Protein AF-A0A5K0VJZ7-F1 (afdb_monomer)

Mean predicted aligned error: 5.08 Å

Structure (mmCIF, N/CA/C/O backbone):
data_AF-A0A5K0VJZ7-F1
#
_entry.id   AF-A0A5K0VJZ7-F1
#
loop_
_atom_site.group_PDB
_atom_site.id
_atom_site.type_symbol
_atom_site.label_atom_id
_atom_site.label_alt_id
_atom_site.label_comp_id
_atom_site.label_asym_id
_atom_site.label_entity_id
_atom_site.label_seq_id
_atom_site.pdbx_PDB_ins_code
_atom_site.Cartn_x
_atom_site.Cartn_y
_atom_site.Cartn_z
_atom_site.occupancy
_atom_site.B_iso_or_equiv
_atom_site.auth_seq_id
_atom_site.auth_comp_id
_atom_site.auth_asym_id
_atom_site.auth_atom_id
_atom_site.pdbx_PDB_model_num
ATOM 1 N N . ILE A 1 1 ? 2.931 -1.562 17.192 1.00 66.88 1 ILE A N 1
ATOM 2 C CA . ILE A 1 1 ? 2.530 -1.020 15.874 1.00 66.88 1 ILE A CA 1
ATOM 3 C C . ILE A 1 1 ? 3.583 0.010 15.520 1.00 66.88 1 ILE A C 1
ATOM 5 O O . ILE A 1 1 ? 3.765 0.932 16.303 1.00 66.88 1 ILE A O 1
ATOM 9 N N . THR A 1 2 ? 4.350 -0.209 14.455 1.00 75.25 2 THR A N 1
ATOM 10 C CA . THR A 1 2 ? 5.377 0.743 14.007 1.00 75.25 2 THR A CA 1
ATOM 11 C C . THR A 1 2 ? 4.836 1.578 12.847 1.00 75.25 2 THR A C 1
ATOM 13 O O . THR A 1 2 ? 3.950 1.107 12.134 1.00 75.25 2 THR A O 1
ATOM 16 N N . PRO A 1 3 ? 5.371 2.785 12.614 1.00 72.56 3 PRO A N 1
ATOM 17 C CA . PRO A 1 3 ? 4.971 3.593 11.466 1.00 72.56 3 PRO A CA 1
ATOM 18 C C . PRO A 1 3 ? 5.207 2.866 10.119 1.00 72.56 3 PRO A C 1
ATOM 20 O O . PRO A 1 3 ? 4.375 2.935 9.216 1.00 72.56 3 PRO A O 1
ATOM 23 N N . LEU A 1 4 ? 6.281 2.071 10.010 1.00 81.88 4 LEU A N 1
ATOM 24 C CA . LEU A 1 4 ? 6.601 1.293 8.802 1.00 81.88 4 LEU A CA 1
ATOM 25 C C . LEU A 1 4 ? 5.518 0.261 8.438 1.00 81.88 4 LEU A C 1
ATOM 27 O O . LEU A 1 4 ? 5.226 0.070 7.262 1.00 81.88 4 LEU A O 1
ATOM 31 N N . MET A 1 5 ? 4.866 -0.331 9.440 1.00 88.88 5 MET A N 1
ATOM 32 C CA . MET A 1 5 ? 3.819 -1.339 9.244 1.00 88.88 5 MET A CA 1
ATOM 33 C C . MET A 1 5 ? 2.632 -0.802 8.427 1.00 88.88 5 MET A C 1
ATOM 35 O O . MET A 1 5 ? 2.012 -1.542 7.669 1.00 88.88 5 MET A O 1
ATOM 39 N N . TRP A 1 6 ? 2.305 0.488 8.562 1.00 91.56 6 TRP A N 1
ATOM 40 C CA . TRP A 1 6 ? 1.200 1.097 7.816 1.00 91.56 6 TRP A CA 1
ATOM 41 C C . TRP A 1 6 ? 1.557 1.401 6.367 1.00 91.56 6 TRP A C 1
ATOM 43 O O . TRP A 1 6 ? 0.684 1.314 5.506 1.00 91.56 6 TRP A O 1
ATOM 53 N N . LEU A 1 7 ? 2.826 1.715 6.090 1.00 92.75 7 LEU A N 1
ATOM 54 C CA . LEU A 1 7 ? 3.319 1.812 4.720 1.00 92.75 7 LEU A CA 1
ATOM 55 C C . LEU A 1 7 ? 3.240 0.447 4.028 1.00 92.75 7 LEU A C 1
ATOM 57 O O . LEU A 1 7 ? 2.737 0.374 2.912 1.00 92.75 7 LEU A O 1
ATOM 61 N N . GLU A 1 8 ? 3.702 -0.615 4.692 1.00 93.00 8 GLU A N 1
ATOM 62 C CA . GLU A 1 8 ? 3.664 -1.984 4.160 1.00 93.00 8 GLU A CA 1
ATOM 63 C C . GLU A 1 8 ? 2.225 -2.424 3.869 1.00 93.00 8 GLU A C 1
ATOM 65 O O . GLU A 1 8 ? 1.906 -2.752 2.729 1.00 93.00 8 GLU A O 1
ATOM 70 N N . ALA A 1 9 ? 1.324 -2.316 4.852 1.00 94.00 9 ALA A N 1
ATOM 71 C CA . ALA A 1 9 ? -0.078 -2.698 4.682 1.00 94.00 9 ALA A CA 1
ATOM 72 C C . ALA A 1 9 ? -0.784 -1.901 3.570 1.00 94.00 9 ALA A C 1
ATOM 74 O O . ALA A 1 9 ? -1.559 -2.456 2.791 1.00 94.00 9 ALA A O 1
ATOM 75 N N . TRP A 1 10 ? -0.518 -0.593 3.479 1.00 95.31 10 TRP A N 1
ATOM 76 C CA . TRP A 1 10 ? -1.063 0.238 2.408 1.00 95.31 10 TRP A CA 1
ATOM 77 C C . TRP A 1 10 ? -0.528 -0.183 1.036 1.00 95.31 10 TRP A C 1
ATOM 79 O O . TRP A 1 10 ? -1.306 -0.322 0.092 1.00 95.31 10 TRP A O 1
ATOM 89 N N . LEU A 1 11 ? 0.785 -0.393 0.920 1.00 95.81 11 LEU A N 1
ATOM 90 C CA . LEU A 1 11 ? 1.425 -0.742 -0.344 1.00 95.81 11 LEU A CA 1
ATOM 91 C C . LEU A 1 11 ? 0.977 -2.121 -0.838 1.00 95.81 11 LEU A C 1
ATOM 93 O O . LEU A 1 11 ? 0.656 -2.252 -2.018 1.00 95.81 11 LEU A O 1
ATOM 97 N N . ASP A 1 12 ? 0.886 -3.109 0.053 1.00 96.19 12 ASP A N 1
ATOM 98 C CA . ASP A 1 12 ? 0.380 -4.447 -0.268 1.00 96.19 12 ASP A CA 1
ATOM 99 C C . ASP A 1 12 ? -1.038 -4.373 -0.839 1.00 96.19 12 ASP A C 1
ATOM 101 O O . ASP A 1 12 ? -1.318 -4.940 -1.900 1.00 96.19 12 ASP A O 1
ATOM 105 N N . ASN A 1 13 ? -1.915 -3.594 -0.200 1.00 96.94 13 ASN A N 1
ATOM 106 C CA . ASN A 1 13 ? -3.269 -3.393 -0.697 1.00 96.94 13 ASN A CA 1
ATOM 107 C C . ASN A 1 13 ? -3.294 -2.712 -2.069 1.00 96.94 13 ASN A C 1
ATOM 109 O O . ASN A 1 13 ? -4.028 -3.148 -2.956 1.00 96.94 13 ASN A O 1
ATOM 113 N N . VAL A 1 14 ? -2.498 -1.655 -2.265 1.00 96.19 14 VAL A N 1
ATOM 114 C CA . VAL A 1 14 ? -2.421 -0.940 -3.547 1.00 96.19 14 VAL A CA 1
ATOM 115 C C . VAL A 1 14 ? -1.941 -1.868 -4.662 1.00 96.19 14 VAL A C 1
ATOM 117 O O . VAL A 1 14 ? -2.561 -1.905 -5.724 1.00 96.19 14 VAL A O 1
ATOM 120 N N . MET A 1 15 ? -0.882 -2.650 -4.430 1.00 95.75 15 MET A N 1
ATOM 121 C CA . MET A 1 15 ? -0.357 -3.585 -5.429 1.00 95.75 15 MET A CA 1
ATOM 122 C C . MET A 1 15 ? -1.342 -4.715 -5.747 1.00 95.75 15 MET A C 1
ATOM 124 O O . MET A 1 15 ? -1.447 -5.131 -6.900 1.00 95.75 15 MET A O 1
ATOM 128 N N . ALA A 1 16 ? -2.088 -5.190 -4.749 1.00 97.62 16 ALA A N 1
ATOM 129 C CA . ALA A 1 16 ? -3.065 -6.264 -4.905 1.00 97.62 16 ALA A CA 1
ATOM 130 C C . 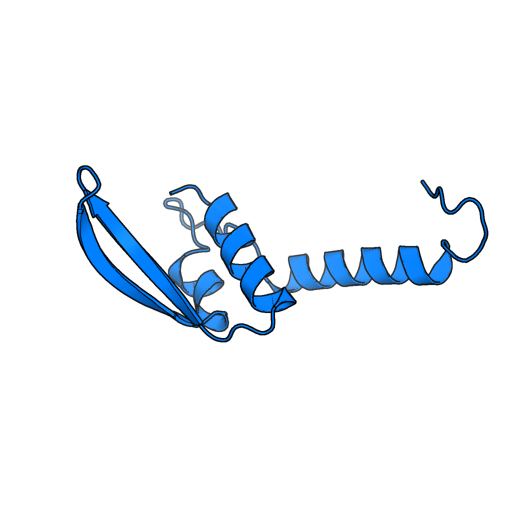ALA A 1 16 ? -4.466 -5.781 -5.330 1.00 97.62 16 ALA A C 1
ATOM 132 O O . ALA A 1 16 ? -5.367 -6.601 -5.493 1.00 97.62 16 ALA A O 1
ATOM 133 N N . SER A 1 17 ? -4.669 -4.470 -5.524 1.00 97.25 17 SER A N 1
ATOM 134 C CA . SER A 1 17 ? -5.990 -3.868 -5.785 1.00 97.25 17 SER A CA 1
ATOM 135 C C . SER A 1 17 ? -7.039 -4.206 -4.712 1.00 97.25 17 SER A C 1
ATOM 137 O O . SER A 1 17 ? -8.220 -4.385 -5.008 1.00 97.25 17 SER A O 1
ATOM 139 N N . VAL A 1 18 ? -6.607 -4.294 -3.453 1.00 98.25 18 VAL A N 1
ATOM 140 C CA . VAL A 1 18 ? -7.472 -4.560 -2.299 1.00 98.25 18 VAL A CA 1
ATOM 141 C C . VAL A 1 18 ? -8.045 -3.231 -1.781 1.00 98.25 18 VAL A C 1
ATOM 143 O O . VAL A 1 18 ? -7.277 -2.334 -1.423 1.00 98.25 18 VAL A O 1
ATOM 146 N N . PRO A 1 19 ? -9.380 -3.063 -1.724 1.00 97.50 19 PRO A N 1
ATOM 147 C CA . PRO A 1 19 ? -9.998 -1.778 -1.384 1.00 97.50 19 PRO A CA 1
ATOM 148 C C . PRO A 1 19 ? -10.027 -1.477 0.121 1.00 97.50 19 PRO A C 1
ATOM 150 O O . PRO A 1 19 ? -10.141 -0.313 0.506 1.00 97.50 19 PRO A O 1
ATOM 153 N N . GLU A 1 20 ? -9.925 -2.496 0.973 1.00 97.12 20 GLU A N 1
ATOM 154 C CA . GLU A 1 20 ? -10.029 -2.374 2.428 1.00 97.12 20 GLU A CA 1
ATOM 155 C C . GLU A 1 20 ? -9.261 -3.491 3.144 1.00 97.12 20 GLU A C 1
ATOM 157 O O . GLU A 1 20 ? -9.119 -4.593 2.616 1.00 97.12 20 GLU A O 1
ATOM 162 N N . LEU A 1 21 ? -8.780 -3.218 4.357 1.00 95.25 21 LEU A N 1
ATOM 163 C CA . LEU A 1 21 ? -8.209 -4.218 5.258 1.00 95.25 21 LEU A CA 1
ATOM 164 C C . LEU A 1 21 ? -8.935 -4.227 6.606 1.00 95.25 21 LEU A C 1
ATOM 166 O O . LEU A 1 21 ? -9.455 -3.206 7.057 1.00 95.25 21 LEU A O 1
ATOM 170 N N . ALA A 1 22 ? -8.911 -5.376 7.278 1.00 95.00 22 ALA A N 1
ATOM 171 C CA . ALA A 1 22 ? -9.336 -5.498 8.666 1.00 95.00 22 ALA A CA 1
ATOM 172 C C . ALA A 1 22 ? -8.114 -5.547 9.594 1.00 95.00 22 ALA A C 1
ATOM 174 O O . ALA A 1 22 ? -7.211 -6.363 9.410 1.00 95.00 22 ALA A O 1
ATOM 175 N N . ILE A 1 23 ? -8.102 -4.698 10.618 1.00 92.06 23 ILE A N 1
ATOM 176 C CA . ILE A 1 23 ? -7.099 -4.691 11.682 1.00 92.06 23 ILE A CA 1
ATOM 177 C C . ILE A 1 23 ? -7.688 -5.437 12.872 1.00 92.06 23 ILE A C 1
ATOM 179 O O . ILE A 1 23 ? -8.612 -4.943 13.513 1.00 92.06 23 ILE A O 1
ATOM 183 N N . CYS A 1 24 ? -7.153 -6.612 13.190 1.00 94.19 24 CYS A N 1
ATOM 184 C CA . CYS A 1 24 ? -7.580 -7.384 14.354 1.00 94.19 24 CYS A CA 1
ATOM 185 C C . CYS A 1 24 ? -6.752 -7.001 15.584 1.00 94.19 24 CYS A C 1
ATOM 187 O O . CYS A 1 24 ? -5.521 -7.059 15.567 1.00 94.19 24 CYS A O 1
ATOM 189 N N . TYR A 1 25 ? -7.420 -6.667 16.685 1.00 92.81 25 TYR A N 1
ATOM 190 C CA . TYR A 1 25 ? -6.755 -6.408 17.959 1.00 92.81 25 TYR A CA 1
ATOM 191 C C . TYR A 1 25 ? -6.706 -7.686 18.778 1.00 92.81 25 TYR A C 1
ATOM 193 O O . TYR A 1 25 ? -7.741 -8.284 19.056 1.00 92.81 25 TYR A O 1
ATOM 201 N N . HIS A 1 26 ? -5.511 -8.102 19.190 1.00 94.69 26 HIS A N 1
ATOM 202 C CA . HIS A 1 26 ? -5.323 -9.308 19.990 1.00 94.69 26 HIS A CA 1
ATOM 203 C C . HIS A 1 26 ? -4.753 -8.954 21.359 1.00 94.69 26 HIS A C 1
ATOM 205 O O . HIS A 1 26 ? -3.850 -8.127 21.482 1.00 94.69 26 HIS A O 1
ATOM 211 N N . ARG A 1 27 ? -5.242 -9.638 22.394 1.00 96.62 27 ARG A N 1
ATOM 212 C CA . ARG A 1 27 ? -4.660 -9.617 23.737 1.00 96.62 27 ARG A CA 1
ATOM 213 C C . ARG A 1 27 ? -4.459 -11.053 24.191 1.00 96.62 27 ARG A C 1
ATOM 215 O O . ARG A 1 27 ? -5.412 -11.823 24.224 1.00 96.62 27 ARG A O 1
ATOM 222 N N . ASN A 1 28 ? -3.218 -11.416 24.512 1.00 96.00 28 ASN A N 1
ATOM 223 C CA . ASN A 1 28 ? -2.842 -12.781 24.903 1.00 96.00 28 ASN A CA 1
ATOM 224 C C . ASN A 1 28 ? -3.317 -13.845 23.890 1.00 96.00 28 ASN A C 1
ATOM 226 O O . ASN A 1 28 ? -3.854 -14.880 24.269 1.00 96.00 28 ASN A O 1
ATOM 230 N N . GLY A 1 29 ? -3.180 -13.552 22.592 1.00 95.06 29 GLY A N 1
ATOM 231 C CA . GLY A 1 29 ? -3.608 -14.436 21.500 1.00 95.06 29 GLY A CA 1
ATOM 232 C C . GLY A 1 29 ? -5.110 -14.418 21.188 1.00 95.06 29 GLY A C 1
ATOM 233 O O . GLY A 1 29 ? -5.507 -14.918 20.141 1.00 95.06 29 GLY A O 1
ATOM 234 N 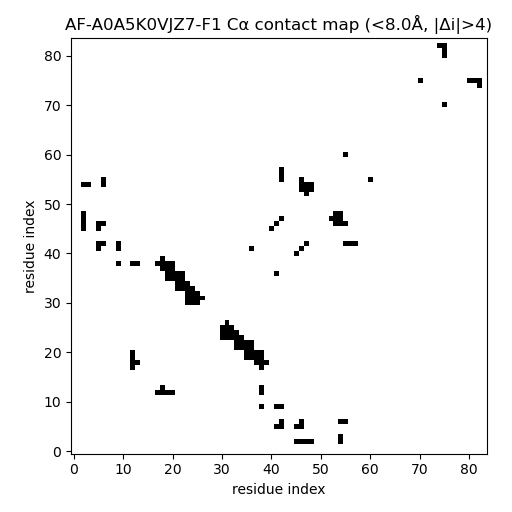N . VAL A 1 30 ? -5.944 -13.795 22.026 1.00 97.25 30 VAL A N 1
ATOM 235 C CA . VAL A 1 30 ? -7.402 -13.744 21.840 1.00 97.25 30 VAL A CA 1
ATOM 236 C C . VAL A 1 30 ? -7.813 -12.462 21.120 1.00 97.25 30 VAL A C 1
ATOM 238 O O . VAL A 1 30 ? -7.445 -11.366 21.555 1.00 97.25 30 VAL A O 1
ATOM 241 N 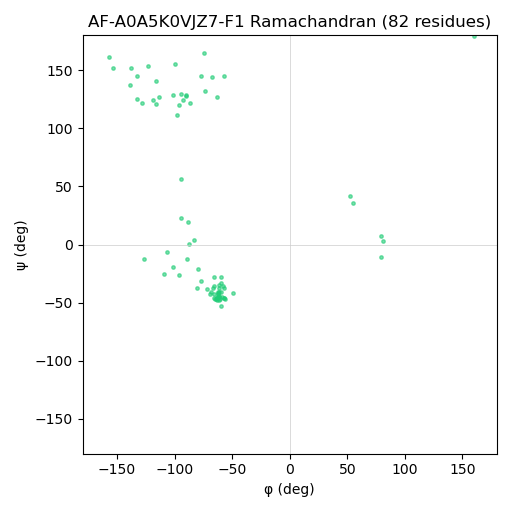N . VAL A 1 31 ? -8.614 -12.592 20.058 1.00 96.88 31 VAL A N 1
ATOM 242 C CA . VAL A 1 31 ? -9.204 -11.460 19.323 1.00 96.88 31 VAL A CA 1
ATOM 243 C C . VAL A 1 31 ? -10.137 -10.674 20.245 1.00 96.88 31 VAL A C 1
ATOM 245 O O . VAL A 1 31 ? -11.034 -11.238 20.863 1.00 96.88 31 VAL A O 1
ATOM 248 N N . GLN A 1 32 ? -9.915 -9.369 20.334 1.00 97.69 32 GLN A N 1
ATOM 249 C CA . GLN A 1 32 ? -10.705 -8.421 21.123 1.00 97.69 32 GLN A CA 1
ATOM 250 C C . GLN A 1 32 ? -11.690 -7.626 20.260 1.00 97.69 32 GLN A C 1
ATOM 252 O O . GLN A 1 32 ? -12.641 -7.049 20.776 1.00 97.69 32 GLN A O 1
ATOM 257 N N . GLY A 1 33 ? -11.459 -7.581 18.951 1.00 96.69 33 GLY A N 1
ATOM 258 C CA . GLY A 1 33 ? -12.269 -6.838 17.996 1.00 96.69 33 GLY A CA 1
ATOM 259 C C . GLY A 1 33 ? -11.498 -6.586 16.709 1.00 96.69 33 GLY A C 1
ATOM 260 O O . GLY A 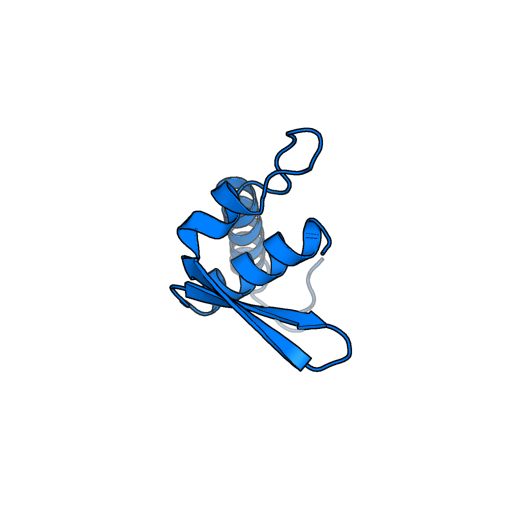1 33 ? -10.330 -6.973 16.593 1.00 96.69 33 GLY A O 1
ATOM 261 N N . TYR A 1 34 ? -12.157 -5.925 15.762 1.00 96.12 34 TYR A N 1
ATOM 262 C CA . TYR A 1 34 ? -11.554 -5.524 14.501 1.00 96.12 34 TYR A CA 1
ATOM 263 C C . TYR A 1 34 ? -11.972 -4.107 14.097 1.00 96.12 34 TYR A C 1
ATOM 265 O O . TYR A 1 34 ? -13.058 -3.645 14.443 1.00 96.12 34 TYR A O 1
ATOM 273 N N . GLU A 1 35 ? -11.100 -3.435 13.356 1.00 94.88 35 GLU A N 1
ATOM 274 C CA . GLU A 1 35 ? -11.370 -2.175 12.662 1.00 94.88 35 GLU A CA 1
ATOM 275 C C . GLU A 1 35 ? -11.307 -2.446 11.156 1.00 94.88 35 GLU A C 1
ATOM 277 O O . GLU A 1 35 ? -10.320 -3.005 10.681 1.00 94.88 35 GLU A O 1
ATOM 282 N N . LEU A 1 36 ? -12.350 -2.080 10.409 1.00 96.38 36 LEU A N 1
ATOM 283 C CA . LEU A 1 36 ? -12.314 -2.097 8.946 1.00 96.38 36 LEU A CA 1
ATOM 284 C C . LEU A 1 36 ? -11.821 -0.736 8.455 1.00 96.38 36 LEU A C 1
ATOM 286 O O . LEU A 1 36 ? -12.352 0.296 8.865 1.00 96.38 36 LEU A O 1
ATOM 290 N N . LEU A 1 37 ? -10.819 -0.741 7.584 1.00 95.88 37 LEU A N 1
ATOM 291 C CA . LEU A 1 37 ? -10.152 0.460 7.105 1.00 95.88 37 LEU A CA 1
ATOM 292 C C . LEU A 1 37 ? -10.017 0.404 5.587 1.00 95.88 37 LEU A C 1
ATOM 294 O O . LEU A 1 37 ? -9.442 -0.540 5.045 1.00 95.88 37 LEU A O 1
ATOM 298 N N . LYS A 1 38 ? -10.515 1.429 4.894 1.00 97.19 38 LYS A N 1
ATOM 299 C CA . LYS A 1 38 ? -10.303 1.551 3.453 1.00 97.19 38 LYS A CA 1
ATOM 300 C C . LYS A 1 38 ? -8.837 1.824 3.157 1.00 97.19 38 LYS A C 1
ATOM 302 O O . LYS A 1 38 ? -8.188 2.591 3.865 1.00 97.19 38 LYS A O 1
ATOM 307 N N . THR A 1 39 ? -8.340 1.276 2.055 1.00 96.19 39 THR A N 1
ATOM 308 C CA . THR A 1 39 ? -6.959 1.482 1.602 1.00 96.19 39 THR A CA 1
ATOM 309 C C . THR A 1 39 ? -6.638 2.966 1.399 1.00 96.19 39 THR A C 1
ATOM 311 O O . THR A 1 39 ? -5.546 3.408 1.747 1.00 96.19 39 THR A O 1
ATOM 314 N N . GLU A 1 40 ? -7.590 3.764 0.904 1.00 94.06 40 GLU A N 1
ATOM 315 C CA . GLU A 1 40 ? -7.420 5.217 0.730 1.00 94.06 40 GLU A CA 1
ATOM 316 C C . GLU A 1 40 ? -7.264 5.982 2.057 1.00 94.06 40 GLU A C 1
ATOM 318 O O . GLU A 1 40 ? -6.557 6.989 2.110 1.00 94.06 40 GLU A O 1
ATOM 323 N N . ASP A 1 41 ? -7.837 5.459 3.143 1.00 93.81 41 ASP A N 1
ATOM 324 C CA . ASP A 1 41 ? -7.845 6.107 4.455 1.00 93.81 41 ASP A CA 1
ATOM 325 C C . ASP A 1 41 ? -6.624 5.738 5.312 1.00 93.81 41 ASP A C 1
ATOM 327 O O . ASP A 1 41 ? -6.363 6.396 6.321 1.00 93.81 41 ASP A O 1
ATOM 331 N N . VAL A 1 42 ? -5.838 4.720 4.928 1.00 92.81 42 VAL A N 1
ATOM 332 C CA . VAL A 1 42 ? -4.680 4.250 5.718 1.00 92.81 42 VAL A CA 1
ATOM 333 C C . VAL A 1 42 ? -3.683 5.373 5.973 1.00 92.81 42 VAL A C 1
ATOM 335 O O . VAL A 1 42 ? -3.248 5.569 7.106 1.00 92.81 42 VAL A O 1
ATOM 338 N N . PHE A 1 43 ? -3.356 6.153 4.942 1.00 89.12 43 PHE A N 1
ATOM 339 C CA . PHE A 1 43 ? -2.458 7.296 5.089 1.00 89.12 43 PHE A CA 1
ATOM 340 C C . PHE A 1 43 ? -3.025 8.345 6.059 1.00 89.12 43 PHE A C 1
ATOM 342 O O . PHE A 1 43 ? -2.308 8.808 6.942 1.00 89.12 43 PHE A O 1
ATOM 349 N N . LEU A 1 44 ? -4.310 8.685 5.929 1.00 87.06 44 LEU A N 1
ATOM 350 C CA . LEU A 1 44 ? -4.947 9.735 6.727 1.00 87.06 44 LEU A CA 1
ATOM 351 C C . LEU A 1 44 ? -5.080 9.348 8.202 1.00 87.06 44 LEU A C 1
ATOM 353 O O . LEU A 1 44 ? -4.872 10.182 9.078 1.00 87.06 44 LEU A O 1
ATOM 357 N N . LEU A 1 45 ? -5.442 8.093 8.475 1.00 88.69 45 LEU A N 1
ATOM 358 C CA . LEU A 1 45 ? -5.796 7.640 9.820 1.00 88.69 45 LEU A CA 1
ATOM 359 C C . LEU A 1 45 ? -4.638 6.976 10.562 1.00 88.69 45 LEU A C 1
ATOM 361 O O . LEU A 1 45 ? -4.635 6.965 11.792 1.00 88.69 45 LEU A O 1
ATOM 365 N N . LYS A 1 46 ? -3.679 6.395 9.837 1.00 88.56 46 LYS A N 1
ATOM 366 C CA . LYS A 1 46 ? -2.579 5.613 10.418 1.00 88.56 46 LYS A CA 1
ATOM 367 C C . LYS A 1 46 ? -1.189 6.072 9.973 1.00 88.56 46 LYS A C 1
ATOM 369 O O . LYS A 1 46 ? -0.201 5.665 10.576 1.00 88.56 46 LYS A O 1
ATOM 374 N N . GLY A 1 47 ? -1.101 6.919 8.949 1.00 81.31 47 GLY A N 1
ATOM 375 C CA . GLY A 1 47 ? 0.148 7.470 8.422 1.00 81.31 47 GLY A CA 1
ATOM 376 C C . GLY A 1 47 ? 0.606 8.761 9.102 1.00 81.31 47 GLY A C 1
ATOM 377 O O . GLY A 1 47 ? 1.394 9.491 8.505 1.00 81.31 47 GLY A O 1
ATOM 378 N N . ILE A 1 48 ? 0.111 9.069 10.305 1.00 84.81 48 ILE A N 1
ATOM 379 C CA . ILE A 1 48 ? 0.540 10.213 11.118 1.00 84.81 48 ILE A CA 1
ATOM 380 C C . ILE A 1 48 ? 1.113 9.675 12.433 1.00 84.81 48 ILE A C 1
ATOM 382 O O . ILE A 1 48 ? 0.456 8.920 13.149 1.00 84.81 48 ILE A O 1
ATOM 386 N N . SER A 1 49 ? 2.353 10.051 12.727 1.00 82.12 49 SER A N 1
ATOM 387 C CA . SER A 1 49 ? 3.080 9.712 13.950 1.00 82.12 49 SER A CA 1
ATOM 388 C C . SER A 1 49 ? 2.564 10.516 15.152 1.00 82.12 49 SER A C 1
ATOM 390 O O . SER A 1 49 ? 1.893 11.536 14.997 1.00 82.12 49 SER A O 1
ATOM 392 N N . GLU A 1 50 ? 2.911 10.094 16.373 1.00 83.00 50 GLU A N 1
ATOM 393 C CA . GLU A 1 50 ? 2.491 10.772 17.617 1.00 83.00 50 GLU A CA 1
ATOM 394 C C . GLU A 1 50 ? 2.955 12.237 17.707 1.00 83.00 50 GLU A C 1
ATOM 396 O O . GLU A 1 50 ? 2.296 13.060 18.337 1.00 83.00 50 GLU A O 1
ATOM 401 N N . ASP A 1 51 ? 4.066 12.574 17.051 1.00 87.00 51 ASP A N 1
ATOM 402 C CA . ASP A 1 51 ? 4.613 13.933 16.957 1.00 87.00 51 ASP A CA 1
ATOM 403 C C . ASP A 1 51 ? 3.957 14.789 15.853 1.00 87.00 51 ASP A C 1
ATOM 405 O O . ASP A 1 51 ? 4.364 15.928 15.620 1.00 87.00 51 ASP A O 1
ATOM 409 N N . GLY A 1 52 ? 2.937 14.256 15.173 1.00 83.50 52 GLY A N 1
ATOM 410 C CA . GLY A 1 52 ? 2.214 14.927 14.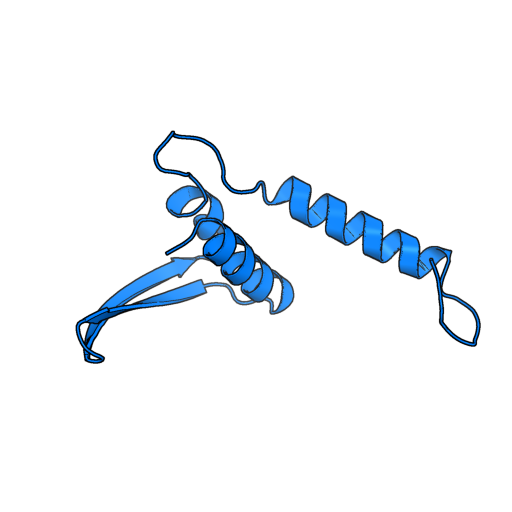095 1.00 83.50 52 GLY A CA 1
ATOM 411 C C . GLY A 1 52 ? 2.918 14.878 12.739 1.00 83.50 52 GLY A C 1
ATOM 412 O O . GLY A 1 52 ? 2.408 15.454 11.776 1.00 83.50 52 GLY A O 1
ATOM 413 N N . THR A 1 53 ? 4.062 14.199 12.627 1.00 85.75 53 THR A N 1
ATOM 414 C CA . THR A 1 53 ? 4.738 14.007 11.340 1.00 85.75 53 THR A CA 1
ATOM 415 C C . THR A 1 53 ? 4.053 12.926 10.511 1.00 85.75 53 THR A C 1
ATOM 417 O O . THR A 1 53 ? 3.553 11.928 11.029 1.00 85.75 53 THR A O 1
ATOM 420 N N . THR A 1 54 ? 4.024 13.107 9.193 1.00 84.94 54 THR A N 1
ATOM 421 C CA . THR A 1 54 ? 3.549 12.076 8.270 1.00 84.94 54 THR A CA 1
ATOM 422 C C . THR A 1 54 ? 4.587 10.967 8.148 1.00 84.94 54 THR A C 1
ATOM 424 O O . THR A 1 54 ? 5.771 11.204 7.921 1.00 84.94 54 THR A O 1
ATOM 427 N N . THR A 1 55 ? 4.138 9.726 8.270 1.00 85.69 55 THR A N 1
ATOM 428 C CA . THR A 1 55 ? 4.984 8.540 8.177 1.00 85.69 55 THR A CA 1
ATOM 429 C C . THR A 1 55 ? 5.451 8.259 6.748 1.00 85.69 55 THR A C 1
ATOM 431 O O . THR A 1 55 ? 6.577 7.822 6.526 1.00 85.69 55 THR A O 1
ATOM 434 N N . PHE A 1 56 ? 4.577 8.489 5.769 1.00 90.75 56 PHE A N 1
ATOM 435 C CA . PHE A 1 56 ? 4.862 8.368 4.340 1.00 90.75 56 PHE A CA 1
ATOM 436 C C . PHE A 1 56 ? 3.868 9.221 3.551 1.00 90.75 56 PHE A C 1
ATOM 438 O O . PHE A 1 56 ? 2.806 9.545 4.062 1.00 90.75 56 PHE A O 1
ATOM 445 N N . HIS A 1 57 ? 4.175 9.553 2.297 1.00 90.75 57 HIS A N 1
ATOM 446 C CA . HIS A 1 57 ? 3.235 10.228 1.396 1.00 90.75 57 HIS A CA 1
ATOM 447 C C . HIS A 1 57 ? 2.909 9.318 0.206 1.00 90.75 57 HIS A C 1
ATOM 449 O O . HIS A 1 57 ? 3.834 8.984 -0.542 1.00 90.75 57 HIS A O 1
ATOM 455 N N . PRO A 1 58 ? 1.633 8.945 -0.024 1.0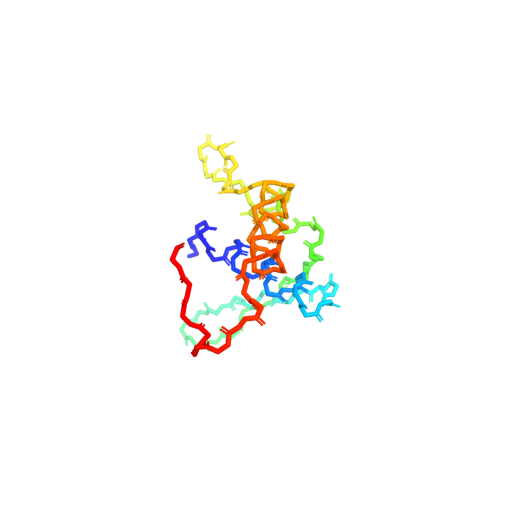0 92.75 58 PRO A N 1
ATOM 456 C CA . PRO A 1 58 ? 1.233 8.062 -1.123 1.00 92.75 58 PRO A CA 1
ATOM 457 C C . PRO A 1 58 ? 1.797 8.471 -2.486 1.00 92.75 58 PRO A C 1
ATOM 459 O O . PRO A 1 58 ? 2.292 7.635 -3.237 1.00 92.75 58 PRO A O 1
ATOM 462 N N . GLN A 1 59 ? 1.794 9.772 -2.779 1.00 93.69 59 GLN A N 1
ATOM 463 C CA . GLN A 1 59 ? 2.274 10.327 -4.044 1.00 93.69 59 GLN A CA 1
ATOM 464 C C . GLN A 1 59 ? 3.786 10.140 -4.211 1.00 93.69 59 GLN A C 1
ATOM 466 O O . GLN A 1 59 ? 4.248 9.844 -5.308 1.00 93.69 59 GLN A O 1
ATOM 471 N N . VAL A 1 60 ? 4.560 10.268 -3.128 1.00 94.94 60 VAL A N 1
ATOM 472 C CA . VAL A 1 60 ? 6.015 10.049 -3.153 1.00 94.94 60 VAL A CA 1
ATOM 473 C C . VAL A 1 60 ? 6.321 8.570 -3.373 1.00 94.94 60 VAL A C 1
ATOM 475 O O . VAL A 1 60 ? 7.172 8.240 -4.195 1.00 94.94 60 VAL A O 1
ATOM 478 N N . VAL A 1 61 ? 5.594 7.671 -2.702 1.00 94.94 61 VAL A N 1
ATOM 479 C CA . VAL A 1 61 ? 5.769 6.221 -2.887 1.00 94.94 61 VAL A CA 1
ATOM 480 C C . VAL A 1 61 ? 5.422 5.811 -4.321 1.00 94.94 61 VAL A C 1
ATOM 482 O O . VAL A 1 61 ? 6.208 5.116 -4.963 1.00 94.94 61 VAL A O 1
ATOM 485 N N . GLN A 1 62 ? 4.302 6.299 -4.863 1.00 95.31 62 GLN A N 1
ATOM 486 C CA . GLN A 1 62 ? 3.909 6.056 -6.255 1.00 95.31 62 GLN A CA 1
ATOM 487 C C . GLN A 1 62 ? 4.933 6.609 -7.248 1.00 95.31 62 GLN A C 1
ATOM 489 O O . GLN A 1 62 ? 5.302 5.919 -8.197 1.00 95.31 62 GLN A O 1
ATOM 494 N N . GLN A 1 63 ? 5.424 7.830 -7.025 1.00 97.81 63 GLN A N 1
ATOM 495 C CA . GLN A 1 63 ? 6.431 8.440 -7.886 1.00 97.81 63 GLN A CA 1
ATOM 496 C C . GLN A 1 63 ? 7.737 7.639 -7.877 1.00 97.81 63 GLN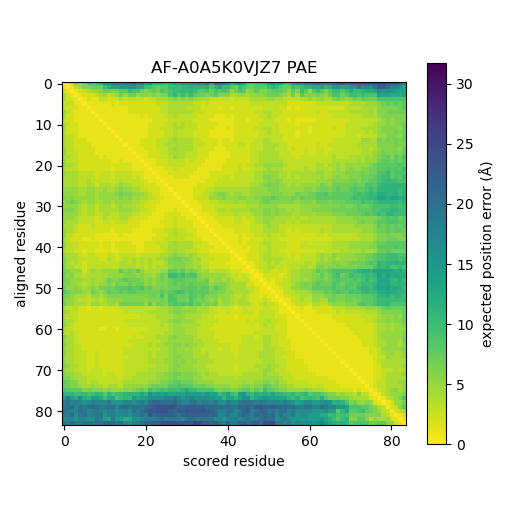 A C 1
ATOM 498 O O . GLN A 1 63 ? 8.321 7.420 -8.937 1.00 97.81 63 GLN A O 1
ATOM 503 N N . ASN A 1 64 ? 8.171 7.158 -6.710 1.00 96.94 64 ASN A N 1
ATOM 504 C CA . ASN A 1 64 ? 9.358 6.316 -6.588 1.00 96.94 64 ASN A CA 1
ATOM 505 C C . ASN A 1 64 ? 9.162 4.963 -7.285 1.00 96.94 64 ASN A C 1
ATOM 507 O O . ASN A 1 64 ? 10.023 4.555 -8.063 1.00 96.94 64 ASN A O 1
ATOM 511 N N . GLY A 1 65 ? 8.017 4.305 -7.078 1.00 95.50 65 GLY A N 1
ATOM 512 C CA . GLY A 1 65 ? 7.683 3.053 -7.760 1.00 95.50 65 GLY A CA 1
ATOM 513 C C . GLY A 1 65 ? 7.671 3.210 -9.282 1.00 95.50 65 GLY A C 1
ATOM 514 O O . GLY A 1 65 ? 8.284 2.419 -9.995 1.00 95.50 65 GLY A O 1
ATOM 515 N N . LEU A 1 66 ? 7.063 4.285 -9.789 1.00 96.56 66 LEU A N 1
ATOM 516 C CA . LEU A 1 66 ? 7.055 4.600 -11.216 1.00 96.56 66 LEU A CA 1
ATOM 517 C C . LEU A 1 66 ? 8.464 4.855 -11.764 1.00 96.56 66 LEU A C 1
ATOM 519 O O . LEU A 1 66 ? 8.780 4.406 -12.864 1.00 96.56 66 LEU A O 1
ATOM 523 N N . SER A 1 67 ? 9.313 5.557 -11.013 1.00 97.06 67 SER A N 1
ATOM 524 C CA . SER A 1 67 ? 10.708 5.791 -11.400 1.00 97.06 67 SER A CA 1
ATOM 525 C C . SER A 1 67 ? 11.496 4.483 -11.507 1.00 97.06 67 SER A C 1
ATOM 527 O O . SER A 1 67 ? 12.206 4.293 -12.492 1.00 97.06 67 SER A O 1
ATOM 529 N N . VAL A 1 68 ? 11.325 3.554 -10.558 1.00 95.06 68 VAL A N 1
ATOM 530 C CA . VAL A 1 68 ? 11.949 2.220 -10.619 1.00 95.06 68 VAL A CA 1
ATOM 531 C C . VAL A 1 68 ? 11.438 1.436 -11.827 1.00 95.06 68 VAL A C 1
ATOM 533 O O . VAL A 1 68 ? 12.236 0.909 -12.594 1.00 95.06 68 VAL A O 1
ATOM 536 N N . LEU A 1 69 ? 10.122 1.401 -12.057 1.00 94.31 69 LEU A N 1
ATOM 537 C CA . LEU A 1 69 ? 9.547 0.691 -13.203 1.00 94.31 69 LEU A CA 1
ATOM 538 C C . LEU A 1 69 ? 10.039 1.249 -14.543 1.00 94.31 69 LEU A C 1
ATOM 540 O O . LEU A 1 69 ? 10.356 0.470 -15.437 1.00 94.31 69 LEU A O 1
ATOM 544 N N . ARG A 1 70 ? 10.151 2.575 -14.680 1.00 95.69 70 ARG A N 1
ATOM 545 C CA . ARG A 1 70 ? 10.726 3.212 -15.876 1.00 95.69 70 ARG A CA 1
ATOM 546 C C . ARG A 1 70 ? 12.189 2.840 -16.062 1.00 95.69 70 ARG A C 1
ATOM 548 O O . ARG A 1 70 ? 12.571 2.446 -17.156 1.00 95.69 70 ARG A O 1
ATOM 555 N N . PHE A 1 71 ? 12.986 2.887 -14.994 1.00 93.44 71 PHE A N 1
ATOM 556 C CA . PHE A 1 71 ? 14.379 2.452 -15.048 1.00 93.44 71 PHE A CA 1
ATOM 557 C C . PHE A 1 71 ? 14.497 1.005 -15.543 1.00 93.44 71 PHE A C 1
ATOM 559 O O . PHE A 1 71 ? 15.287 0.734 -16.450 1.00 93.44 71 PHE A O 1
ATOM 566 N N . LEU A 1 72 ? 13.679 0.097 -15.000 1.00 91.31 72 LEU A N 1
ATOM 567 C CA . LEU A 1 72 ? 13.646 -1.297 -15.434 1.00 91.31 72 LEU A CA 1
ATOM 568 C C . LEU A 1 72 ? 13.241 -1.407 -16.910 1.00 91.31 72 LEU A C 1
ATOM 570 O O . LEU A 1 72 ? 13.924 -2.064 -17.688 1.00 91.31 72 LEU A O 1
ATOM 574 N N . GLN A 1 73 ? 12.179 -0.717 -17.327 1.00 90.81 73 GLN A N 1
ATOM 575 C CA . GLN A 1 73 ? 11.717 -0.725 -18.717 1.00 90.81 73 GLN A CA 1
ATOM 576 C C . GLN A 1 73 ? 12.755 -0.179 -19.700 1.00 90.81 73 GLN A C 1
ATOM 578 O O . GLN A 1 73 ? 12.866 -0.702 -20.806 1.00 90.81 73 GLN A O 1
ATOM 583 N N . ASP A 1 74 ? 13.511 0.851 -19.322 1.00 91.81 74 ASP A N 1
ATOM 584 C CA . ASP A 1 74 ? 14.462 1.516 -20.210 1.00 91.81 74 ASP A CA 1
ATOM 585 C C . ASP A 1 74 ? 15.7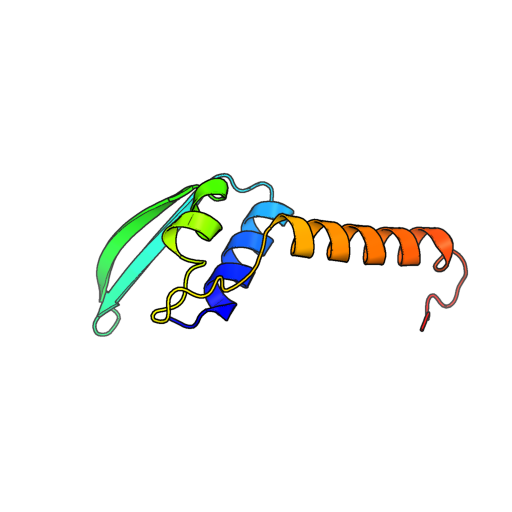86 0.759 -20.332 1.00 91.81 74 ASP A C 1
ATOM 587 O O . ASP A 1 74 ? 16.337 0.685 -21.436 1.00 91.81 74 ASP A O 1
ATOM 591 N N . ASN A 1 75 ? 16.257 0.162 -19.232 1.00 89.06 75 ASN A N 1
ATOM 592 C CA . ASN A 1 75 ? 17.609 -0.387 -19.124 1.00 89.06 75 ASN A CA 1
ATOM 593 C C . ASN A 1 75 ? 17.649 -1.923 -19.099 1.00 89.06 75 ASN A C 1
ATOM 595 O O . ASN A 1 75 ? 18.648 -2.507 -19.516 1.00 89.06 75 ASN A O 1
ATOM 599 N N . CYS A 1 76 ? 16.573 -2.597 -18.674 1.00 88.56 76 CYS A N 1
ATOM 600 C CA . CYS A 1 76 ? 16.581 -4.042 -18.425 1.00 88.56 76 CYS A CA 1
ATOM 601 C C . CYS A 1 76 ? 16.098 -4.883 -19.624 1.00 88.56 76 CYS A C 1
ATOM 603 O O . CYS A 1 76 ? 15.129 -5.632 -19.513 1.00 88.56 76 CYS A O 1
ATOM 605 N N . LYS A 1 77 ? 16.730 -4.724 -20.799 1.00 84.62 77 LYS A N 1
ATOM 606 C CA . LYS A 1 77 ? 16.249 -5.286 -22.088 1.00 84.62 77 LYS A CA 1
ATOM 607 C C . LYS A 1 77 ? 17.031 -6.491 -22.629 1.00 84.62 77 LYS A C 1
ATOM 609 O O . LYS A 1 77 ? 16.647 -7.046 -23.658 1.00 84.62 77 LYS A O 1
ATOM 614 N N . HIS A 1 78 ? 18.140 -6.870 -21.996 1.00 81.50 78 HIS A N 1
ATOM 615 C CA . HIS A 1 78 ? 19.104 -7.836 -22.540 1.00 81.50 78 HIS A CA 1
ATOM 616 C C . HIS A 1 78 ? 19.628 -8.835 -21.499 1.00 81.50 78 HIS A C 1
ATOM 618 O O . HIS A 1 78 ? 20.017 -8.452 -20.395 1.00 81.50 78 HIS A O 1
ATOM 624 N N . ASP A 1 79 ? 19.725 -10.109 -21.868 1.00 80.38 79 ASP A N 1
ATOM 625 C CA . ASP A 1 79 ? 20.378 -11.123 -21.035 1.00 80.38 79 ASP A CA 1
ATOM 626 C C . ASP A 1 79 ? 21.838 -10.736 -20.717 1.00 80.38 79 ASP A C 1
ATOM 628 O O . ASP A 1 79 ? 22.506 -10.125 -21.558 1.00 80.38 79 ASP A O 1
ATOM 632 N N . PRO A 1 80 ? 22.362 -11.065 -19.518 1.00 74.06 80 PRO A N 1
ATOM 633 C CA . PRO A 1 80 ? 21.833 -12.015 -18.534 1.00 74.06 80 PRO A CA 1
ATOM 634 C C . PRO A 1 80 ? 20.949 -11.398 -17.430 1.00 74.06 80 PRO 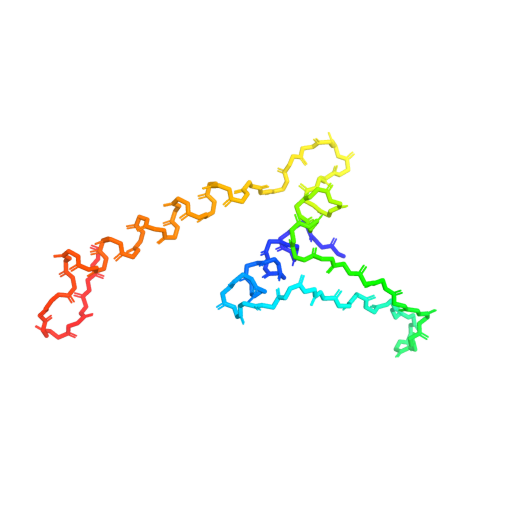A C 1
ATOM 636 O O . PRO A 1 80 ? 20.810 -11.986 -16.362 1.00 74.06 80 PRO A O 1
ATOM 639 N N . GLY A 1 81 ? 20.338 -10.230 -17.652 1.00 69.31 81 GLY A N 1
ATOM 640 C CA . GLY A 1 81 ? 19.294 -9.720 -16.752 1.00 69.31 81 GLY A CA 1
ATOM 641 C C . GLY A 1 81 ? 19.780 -9.058 -15.451 1.00 69.31 81 GLY A C 1
ATOM 642 O O . GLY A 1 81 ? 18.953 -8.717 -14.608 1.00 69.31 81 GLY A O 1
ATOM 643 N N . SER A 1 82 ? 21.091 -8.856 -15.277 1.00 74.31 82 SER A N 1
ATOM 644 C CA . SER A 1 82 ? 21.659 -8.138 -14.124 1.00 74.31 82 SER A CA 1
ATOM 645 C C . SER A 1 82 ? 21.927 -6.672 -14.465 1.00 74.31 82 SER A C 1
ATOM 647 O O . SER A 1 82 ? 22.741 -6.381 -15.342 1.00 74.31 82 SER A O 1
ATOM 649 N N . TYR A 1 83 ? 21.288 -5.759 -13.733 1.00 71.06 83 TYR A N 1
ATOM 650 C CA . TYR A 1 83 ? 21.373 -4.307 -13.931 1.00 71.06 83 TYR A CA 1
ATOM 651 C C . TYR A 1 83 ? 21.618 -3.614 -12.581 1.00 71.06 83 TYR A C 1
ATOM 653 O O . TYR A 1 83 ? 21.153 -4.111 -11.553 1.00 71.06 83 TYR A O 1
ATOM 661 N N . TRP A 1 84 ? 22.385 -2.520 -12.580 1.00 64.88 84 TRP A N 1
ATOM 662 C CA . TRP A 1 84 ? 22.851 -1.778 -11.398 1.00 64.88 84 TRP A CA 1
ATOM 663 C C . TRP A 1 84 ? 22.510 -0.294 -11.505 1.00 64.88 84 TRP A C 1
ATOM 665 O O . TRP A 1 84 ? 22.440 0.205 -12.652 1.00 64.88 84 TRP A O 1
#

Sequence (84 aa):
ITPLMWLEAWLDNVMASVPELAICYHRNGVVQGYELLKTEDVFLLKGISEDGTTTFHPQVVQQNGLSVLRFLQDNCKHDPGSYW

pLDDT: mean 90.44, std 7.87, range [64.88, 98.25]

Secondary structure (DSSP, 8-state):
--HHHHHHHHHHHHHHT--EEEEEEEETTEEEEEEEEEGGGHHHHHSB-TTS-BS--HHHHHHHHHHHHHHHHHH--STT----

Nearest PDB structures (foldseek):
  8acc-assembly1_A  TM=3.632E-01  e=3.203E+00  Sweet potato mild mottle virus
  1kq7-assembly1_A-2  TM=3.843E-01  e=8.624E+00  Escherichia coli
  6nr8-assembly1_5  TM=3.085E-01  e=7.557E+00  Homo sapiens

Organism: NCBI:txid210225

Solvent-accessible surface area (backbone atoms only — not comparable to full-atom values): 5259 Å² total; per-residue (Å²): 139,57,64,66,56,49,55,51,56,40,48,53,25,63,77,68,71,40,67,60,49,75,50,72,43,66,57,95,87,40,79,77,50,72,48,81,42,46,45,84,46,40,52,76,79,53,22,53,44,98,88,70,46,68,64,64,54,73,68,58,53,52,52,51,53,51,50,52,51,48,49,45,70,77,68,68,81,58,87,93,74,83,83,134

Radius of gyration: 17.09 Å; Cα contacts (8 Å, |Δi|>4): 78; chains: 1; bounding box: 35×29×47 Å

InterPro domains:
  IPR056582 EDRF1, N-terminal [PF23788] (6-84)

Foldseek 3Di:
DDLVVLVVVLVVCVVVVNQWDKDFDDDPNDTPDIDIGGSVCSQVPRQADPVRDGSDDPVVVVVVVVVVVVCCVVPQDDPPRDDD